Protein AF-A0A948BMV6-F1 (afdb_monomer_lite)

Radius of gyration: 14.83 Å; chains: 1; bounding box: 32×30×36 Å

Structure (mmCIF, N/CA/C/O backbone):
data_AF-A0A948BMV6-F1
#
_entry.id   AF-A0A948BMV6-F1
#
loop_
_atom_site.group_PDB
_atom_site.id
_atom_site.type_symbol
_atom_site.label_atom_id
_atom_site.label_alt_id
_atom_site.label_comp_id
_atom_site.label_asym_id
_atom_site.label_entity_id
_atom_site.label_seq_id
_atom_site.pdbx_PDB_ins_code
_atom_site.Cartn_x
_atom_site.Cartn_y
_atom_site.Cartn_z
_atom_site.occupancy
_atom_site.B_iso_or_equiv
_atom_site.auth_seq_id
_atom_site.auth_comp_id
_atom_site.auth_asym_id
_atom_site.auth_atom_id
_atom_site.pdbx_PDB_model_num
ATOM 1 N N . MET A 1 1 ? 8.455 14.606 12.438 1.00 55.25 1 MET A N 1
ATOM 2 C CA . MET A 1 1 ? 7.802 13.430 13.058 1.00 55.25 1 MET A CA 1
ATOM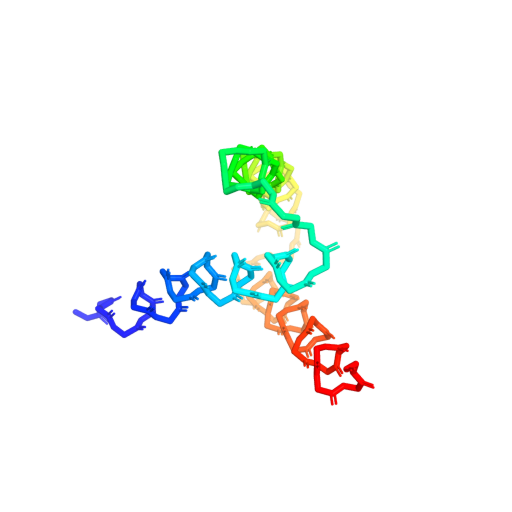 3 C C . MET A 1 1 ? 7.334 12.371 12.045 1.00 55.25 1 MET A C 1
ATOM 5 O O . MET A 1 1 ? 7.280 11.214 12.422 1.00 55.25 1 MET A O 1
ATOM 9 N N . PHE A 1 2 ? 7.101 12.690 10.760 1.00 65.56 2 PHE A N 1
ATOM 10 C CA . PHE A 1 2 ? 6.613 11.713 9.756 1.00 65.56 2 PHE A CA 1
ATOM 11 C C . PHE A 1 2 ? 7.656 11.196 8.742 1.00 65.56 2 PHE A C 1
ATOM 13 O O . PHE A 1 2 ? 7.306 10.480 7.809 1.00 65.56 2 PHE A O 1
ATOM 20 N N . PHE A 1 3 ? 8.939 11.532 8.912 1.00 80.00 3 PHE A N 1
ATOM 21 C CA . PHE A 1 3 ? 9.973 11.232 7.911 1.00 80.00 3 PHE A CA 1
ATOM 22 C C . PHE A 1 3 ? 10.199 9.723 7.709 1.00 80.00 3 PHE A C 1
ATOM 24 O O . PHE A 1 3 ? 10.350 9.268 6.582 1.00 80.00 3 PHE A O 1
ATOM 31 N N . GLY A 1 4 ? 10.149 8.935 8.790 1.00 82.81 4 GLY A N 1
ATOM 32 C CA . GLY A 1 4 ? 10.316 7.480 8.714 1.00 82.81 4 GLY A CA 1
ATOM 33 C C . GLY A 1 4 ? 9.194 6.787 7.940 1.00 82.81 4 GLY A C 1
ATOM 34 O O . GLY A 1 4 ? 9.467 5.945 7.093 1.00 82.81 4 GLY A O 1
ATOM 35 N N . ALA A 1 5 ? 7.940 7.189 8.171 1.00 81.88 5 ALA A N 1
ATOM 36 C CA . ALA A 1 5 ? 6.796 6.620 7.462 1.00 81.88 5 ALA A CA 1
ATOM 37 C C . ALA A 1 5 ? 6.862 6.922 5.957 1.00 81.88 5 ALA A C 1
ATOM 39 O O . ALA A 1 5 ? 6.710 6.010 5.151 1.00 81.88 5 ALA A O 1
ATOM 40 N N . GLY A 1 6 ? 7.171 8.173 5.592 1.00 84.94 6 GLY A N 1
ATOM 41 C CA . GLY A 1 6 ? 7.309 8.579 4.191 1.00 84.94 6 GLY A CA 1
ATOM 42 C C . GLY A 1 6 ? 8.479 7.905 3.470 1.00 84.94 6 GLY A C 1
ATOM 43 O O . GLY A 1 6 ? 8.363 7.572 2.294 1.00 84.94 6 GLY A O 1
ATOM 44 N N . LEU A 1 7 ? 9.591 7.656 4.171 1.00 87.81 7 LEU A N 1
ATOM 45 C CA . LEU A 1 7 ? 10.730 6.929 3.608 1.00 87.81 7 LEU A CA 1
ATOM 46 C C . LEU A 1 7 ? 10.352 5.477 3.301 1.00 87.81 7 LEU A C 1
ATOM 48 O O . LEU A 1 7 ? 10.607 5.003 2.198 1.00 87.81 7 LEU A O 1
ATOM 52 N N . VAL A 1 8 ? 9.703 4.786 4.243 1.00 85.38 8 VAL A N 1
ATOM 53 C CA . VAL A 1 8 ? 9.299 3.383 4.063 1.00 85.38 8 VAL A CA 1
ATOM 54 C C . VAL A 1 8 ? 8.285 3.238 2.929 1.00 85.38 8 VAL A C 1
ATOM 56 O O . VAL A 1 8 ? 8.463 2.366 2.085 1.00 85.38 8 VAL A O 1
ATOM 59 N N . THR A 1 9 ? 7.271 4.105 2.845 1.00 85.62 9 THR A N 1
ATOM 60 C CA . THR A 1 9 ? 6.296 4.059 1.741 1.00 85.62 9 THR A CA 1
ATOM 61 C C . THR A 1 9 ? 6.922 4.461 0.407 1.00 85.62 9 THR A C 1
ATOM 63 O O . THR A 1 9 ? 6.625 3.863 -0.621 1.00 85.62 9 THR A O 1
ATOM 66 N N . GLY A 1 10 ? 7.847 5.425 0.405 1.00 87.56 10 GLY A N 1
ATOM 67 C CA . GLY A 1 10 ? 8.570 5.833 -0.799 1.00 87.56 10 GLY A CA 1
ATOM 68 C C . GLY A 1 10 ? 9.475 4.737 -1.370 1.00 87.56 10 GLY A C 1
ATOM 69 O O . GLY A 1 10 ? 9.672 4.686 -2.582 1.00 87.56 10 GLY A O 1
ATOM 70 N N . LEU A 1 11 ? 9.997 3.836 -0.530 1.00 89.88 11 LEU A N 1
ATOM 71 C CA . LEU A 1 11 ? 10.815 2.699 -0.964 1.00 89.88 11 LEU A CA 1
ATOM 72 C C . LEU A 1 11 ? 10.009 1.578 -1.641 1.00 89.88 11 LEU A C 1
ATOM 74 O O . LEU A 1 11 ? 10.600 0.768 -2.358 1.00 89.88 11 LEU A O 1
ATOM 78 N N . GLU A 1 12 ? 8.683 1.536 -1.480 1.00 89.38 12 GLU A N 1
ATOM 79 C CA . GLU A 1 12 ? 7.837 0.497 -2.087 1.00 89.38 12 GLU A CA 1
ATOM 80 C C . GLU A 1 12 ? 7.880 0.567 -3.624 1.00 89.38 12 GLU A C 1
ATOM 82 O O . GLU A 1 12 ? 8.015 -0.461 -4.291 1.00 89.38 12 GLU A O 1
ATOM 87 N N . PHE A 1 13 ? 7.876 1.775 -4.196 1.00 89.81 13 PHE A N 1
ATOM 88 C CA . PHE A 1 13 ? 7.933 1.989 -5.646 1.00 89.81 13 PHE A CA 1
ATOM 89 C C . PHE A 1 13 ? 9.246 1.512 -6.307 1.00 89.81 13 PHE A C 1
ATOM 91 O O . PHE A 1 13 ? 9.180 0.719 -7.256 1.00 89.81 13 PHE A O 1
ATOM 98 N N . PRO A 1 14 ? 10.454 1.923 -5.855 1.00 88.00 14 PRO A N 1
ATOM 99 C CA . PRO A 1 14 ? 11.705 1.427 -6.425 1.00 88.00 14 PRO A CA 1
ATOM 100 C C . PRO A 1 14 ? 11.915 -0.072 -6.172 1.00 88.00 14 PRO A C 1
ATOM 102 O O . PRO A 1 14 ? 12.486 -0.747 -7.031 1.00 88.00 14 PRO A O 1
ATOM 105 N N . LEU A 1 15 ? 11.438 -0.618 -5.045 1.00 88.06 15 LEU A N 1
ATOM 106 C CA . LEU A 1 15 ? 11.499 -2.055 -4.768 1.00 88.06 15 LEU A CA 1
ATOM 107 C C . LEU A 1 15 ? 10.640 -2.850 -5.762 1.00 88.06 15 LEU A C 1
ATOM 109 O O . LEU A 1 15 ? 11.145 -3.763 -6.419 1.00 88.06 15 LEU A O 1
ATOM 113 N N . ALA A 1 16 ? 9.375 -2.460 -5.936 1.00 87.25 16 ALA A N 1
ATOM 114 C CA . ALA A 1 16 ? 8.467 -3.081 -6.898 1.00 87.25 16 ALA A CA 1
ATOM 115 C C . ALA A 1 16 ? 8.985 -2.953 -8.338 1.00 87.25 16 ALA A C 1
ATOM 117 O O . ALA A 1 16 ? 8.935 -3.916 -9.104 1.00 87.25 16 ALA A O 1
ATOM 118 N N . SER A 1 17 ? 9.563 -1.799 -8.685 1.00 87.62 17 SER A N 1
ATOM 119 C CA . SER A 1 17 ? 10.181 -1.568 -9.996 1.00 87.62 17 SER A CA 1
ATOM 120 C C . SER A 1 17 ? 11.309 -2.559 -10.272 1.00 87.62 17 SER A C 1
ATOM 122 O O . SER A 1 17 ? 11.356 -3.133 -11.356 1.00 87.62 17 SER A O 1
ATOM 124 N N . ARG A 1 18 ? 12.189 -2.832 -9.295 1.00 86.75 18 ARG A N 1
ATOM 125 C CA . ARG A 1 18 ? 13.262 -3.829 -9.459 1.00 86.75 18 ARG A CA 1
ATOM 126 C C . ARG A 1 18 ? 12.719 -5.243 -9.653 1.00 86.75 18 ARG A C 1
ATOM 128 O O . ARG A 1 18 ? 13.205 -5.944 -10.534 1.00 86.75 18 ARG A O 1
ATOM 135 N N . ILE A 1 19 ? 11.709 -5.647 -8.883 1.00 86.44 19 ILE A N 1
ATOM 136 C CA . ILE A 1 19 ? 11.104 -6.986 -8.988 1.00 86.44 19 ILE A CA 1
ATOM 137 C C . ILE A 1 19 ? 10.446 -7.176 -10.361 1.00 86.44 19 ILE A C 1
ATOM 139 O O . ILE A 1 19 ? 10.640 -8.200 -11.016 1.00 86.44 19 ILE A O 1
ATOM 143 N N . LEU A 1 20 ? 9.693 -6.179 -10.831 1.00 84.44 20 LEU A N 1
ATOM 144 C CA . LEU A 1 20 ? 8.966 -6.275 -12.095 1.00 84.44 20 LEU A CA 1
ATOM 145 C C . LEU A 1 20 ? 9.895 -6.162 -13.314 1.00 84.44 20 LEU A C 1
ATOM 147 O O . LEU A 1 20 ? 9.648 -6.822 -14.321 1.00 84.44 20 LEU A O 1
ATOM 151 N N . LEU A 1 21 ? 10.990 -5.399 -13.209 1.00 84.94 21 LEU A N 1
ATOM 152 C CA . LEU A 1 21 ? 12.033 -5.294 -14.239 1.00 84.94 21 LEU A CA 1
ATOM 153 C C . LEU A 1 21 ? 12.803 -6.597 -14.470 1.00 84.94 21 LEU A C 1
ATOM 155 O O . LEU A 1 21 ? 13.223 -6.873 -15.591 1.00 84.94 21 LEU A O 1
ATOM 159 N N . ILE A 1 22 ? 12.975 -7.424 -13.435 1.00 77.94 22 ILE A N 1
ATOM 160 C CA . ILE A 1 22 ? 13.553 -8.769 -13.597 1.00 77.94 22 ILE A CA 1
ATOM 161 C C . ILE A 1 22 ? 12.657 -9.618 -14.514 1.00 77.94 22 ILE A C 1
ATOM 163 O O . ILE A 1 22 ? 13.152 -10.411 -15.311 1.00 77.94 22 ILE A O 1
ATOM 167 N N . SER A 1 23 ? 11.337 -9.425 -14.434 1.00 73.75 23 SER A N 1
ATOM 168 C CA . SER A 1 23 ? 10.353 -10.171 -15.223 1.00 73.75 23 SER A CA 1
ATOM 169 C C . SER A 1 23 ? 10.050 -9.533 -16.591 1.00 73.75 23 SER A C 1
ATOM 171 O O . SER A 1 23 ? 9.688 -10.241 -17.531 1.00 73.75 23 SER A O 1
ATOM 173 N N . ARG A 1 24 ? 10.211 -8.210 -16.744 1.00 70.00 24 ARG A N 1
ATOM 174 C CA . ARG A 1 24 ? 9.939 -7.462 -17.985 1.00 70.00 24 ARG A CA 1
ATOM 175 C C . ARG A 1 24 ? 11.095 -6.524 -18.347 1.00 70.00 24 ARG A C 1
ATOM 177 O O . ARG A 1 24 ? 11.468 -5.666 -17.562 1.00 70.00 24 ARG A O 1
ATOM 184 N N . ARG A 1 25 ? 11.606 -6.619 -19.582 1.00 73.00 25 ARG A N 1
ATOM 185 C CA . ARG A 1 25 ? 12.763 -5.836 -20.079 1.00 73.00 25 ARG A CA 1
ATOM 186 C C . ARG A 1 25 ? 12.489 -4.350 -20.387 1.00 73.00 25 ARG A C 1
ATOM 188 O O . ARG A 1 25 ? 13.399 -3.663 -20.839 1.00 73.00 25 ARG A O 1
ATOM 195 N N . GLU A 1 26 ? 11.283 -3.834 -20.145 1.00 80.44 26 GLU A N 1
ATOM 196 C CA . GLU A 1 26 ? 10.907 -2.453 -20.491 1.00 80.44 26 GLU A CA 1
ATOM 197 C C . GLU A 1 26 ? 10.692 -1.570 -19.257 1.00 80.44 26 GLU A C 1
ATOM 199 O O . GLU A 1 26 ? 9.697 -1.691 -18.543 1.00 80.44 26 GLU A O 1
ATOM 204 N N . VAL A 1 27 ? 11.607 -0.620 -19.043 1.00 77.31 27 VAL A N 1
ATOM 205 C CA . VAL A 1 27 ? 11.605 0.273 -17.871 1.00 77.31 27 VAL A CA 1
ATOM 206 C C . VAL A 1 27 ? 10.419 1.235 -17.857 1.00 77.31 27 VAL A C 1
ATOM 208 O O . VAL A 1 27 ? 9.762 1.381 -16.829 1.00 77.31 27 VAL A O 1
ATOM 211 N N . ALA A 1 28 ? 10.108 1.864 -18.993 1.00 79.31 28 ALA A N 1
ATOM 212 C CA . ALA A 1 28 ? 9.016 2.833 -19.077 1.00 79.31 28 ALA A CA 1
ATOM 213 C C . ALA A 1 28 ? 7.641 2.182 -18.837 1.00 79.31 28 ALA A C 1
ATOM 215 O O . ALA A 1 28 ? 6.817 2.731 -18.106 1.00 79.31 28 ALA A O 1
ATOM 216 N N . GLY A 1 29 ? 7.421 0.984 -19.392 1.00 83.69 29 GLY A N 1
ATOM 217 C CA . GLY A 1 29 ? 6.183 0.228 -19.200 1.00 83.69 29 GLY A CA 1
ATOM 218 C C . GLY A 1 29 ? 5.985 -0.228 -17.753 1.00 83.69 29 GLY A C 1
ATOM 219 O O . GLY A 1 29 ? 4.883 -0.114 -17.223 1.00 83.69 29 GLY A O 1
ATOM 220 N N . VAL A 1 30 ? 7.054 -0.679 -17.083 1.00 86.94 30 VAL A N 1
ATOM 221 C CA . VAL A 1 30 ? 7.009 -1.085 -15.667 1.00 86.94 30 VAL A CA 1
ATOM 222 C C . VAL A 1 30 ? 6.655 0.092 -14.757 1.00 86.94 30 VAL A C 1
ATOM 224 O O . VAL A 1 30 ? 5.730 -0.02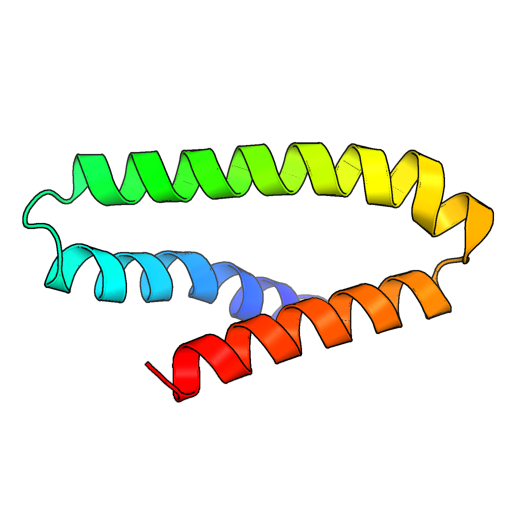7 -13.955 1.00 86.94 30 VAL A O 1
ATOM 227 N N . SER A 1 31 ? 7.338 1.232 -14.896 1.00 85.50 31 SER A N 1
ATOM 228 C CA . SER A 1 31 ? 7.071 2.412 -14.062 1.00 85.50 31 SER A CA 1
ATOM 229 C C . SER A 1 31 ? 5.675 2.986 -14.305 1.00 85.50 31 SER A C 1
ATOM 231 O O . SER A 1 31 ? 4.999 3.353 -13.348 1.00 85.50 31 SER A O 1
ATOM 233 N N . GLY A 1 32 ? 5.219 3.028 -15.563 1.00 89.69 32 GLY A N 1
ATOM 234 C CA . GLY A 1 32 ? 3.870 3.485 -15.906 1.00 89.69 32 GLY A CA 1
ATOM 235 C C . GLY A 1 32 ? 2.780 2.571 -15.346 1.00 89.69 32 GLY A C 1
ATOM 236 O O . GLY A 1 32 ? 1.803 3.057 -14.781 1.00 89.69 32 GLY A O 1
ATOM 237 N N . LEU A 1 33 ? 2.970 1.251 -15.433 1.00 89.44 33 LEU A N 1
ATOM 238 C CA . LEU A 1 33 ? 2.049 0.276 -14.851 1.00 89.44 33 LEU A CA 1
ATOM 239 C C . LEU A 1 33 ? 2.003 0.391 -13.322 1.00 89.44 33 LEU A C 1
ATOM 241 O O . LEU A 1 33 ? 0.918 0.450 -12.754 1.00 89.44 33 LEU A O 1
ATOM 245 N N . LEU A 1 34 ? 3.162 0.448 -12.658 1.00 90.69 34 LEU A N 1
ATOM 246 C CA . LEU A 1 34 ? 3.241 0.584 -11.201 1.00 90.69 34 LEU A CA 1
ATOM 247 C C . LEU A 1 34 ? 2.599 1.884 -10.720 1.00 90.69 34 LEU A C 1
ATOM 249 O O . LEU A 1 34 ? 1.834 1.863 -9.762 1.00 90.69 34 LEU A O 1
ATOM 253 N N . TYR A 1 35 ? 2.858 2.992 -11.411 1.00 90.69 35 TYR A N 1
ATOM 254 C CA . TYR A 1 35 ? 2.252 4.281 -11.096 1.00 90.69 35 TYR A CA 1
ATOM 255 C C . TYR A 1 35 ? 0.734 4.278 -11.324 1.00 90.69 35 TYR A C 1
ATOM 257 O O . TYR A 1 35 ? -0.018 4.795 -10.503 1.00 90.69 35 TYR A O 1
ATOM 265 N N . GLY A 1 36 ? 0.263 3.634 -12.396 1.00 93.62 36 GLY A N 1
ATOM 266 C CA . GLY A 1 36 ? -1.166 3.430 -12.634 1.00 93.62 36 GLY A CA 1
ATOM 267 C C . GLY A 1 36 ? -1.832 2.607 -11.528 1.00 93.62 36 GLY A C 1
ATOM 268 O O . GLY A 1 36 ? -2.893 2.986 -11.035 1.00 93.62 36 GLY A O 1
ATOM 269 N N . CYS A 1 37 ? -1.195 1.517 -11.090 1.00 92.88 37 CYS A N 1
ATOM 270 C CA . CYS A 1 37 ? -1.667 0.712 -9.963 1.00 92.88 37 CYS A CA 1
ATOM 271 C C . CYS A 1 37 ? -1.698 1.509 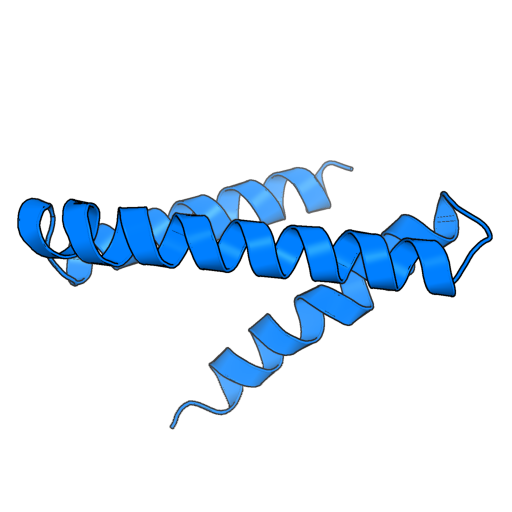-8.648 1.00 92.88 37 CYS A C 1
ATOM 273 O O . CYS A 1 37 ? -2.660 1.375 -7.893 1.00 92.88 37 CYS A O 1
ATOM 275 N N . ASP A 1 38 ? -0.689 2.345 -8.387 1.00 92.19 38 ASP A N 1
ATOM 276 C CA . ASP A 1 38 ? -0.619 3.208 -7.202 1.00 92.19 38 ASP A CA 1
ATOM 277 C C . ASP A 1 38 ? -1.755 4.244 -7.185 1.00 92.19 38 ASP A C 1
ATOM 279 O O . ASP A 1 38 ? -2.486 4.346 -6.200 1.00 92.19 38 ASP A O 1
ATOM 283 N N . LEU A 1 39 ? -1.998 4.925 -8.312 1.00 94.81 39 LEU A N 1
ATOM 284 C CA . LEU A 1 39 ? -3.109 5.871 -8.468 1.00 94.81 39 LEU A CA 1
ATOM 285 C C . LEU A 1 39 ? -4.476 5.207 -8.283 1.00 94.81 39 LEU A C 1
ATOM 287 O O . LEU A 1 39 ? -5.331 5.739 -7.572 1.00 94.81 39 LEU A O 1
ATOM 291 N N . LEU A 1 40 ? -4.691 4.043 -8.904 1.00 96.06 40 LEU A N 1
ATOM 292 C CA . LEU A 1 40 ? -5.933 3.286 -8.737 1.00 96.06 40 LEU A CA 1
ATOM 293 C C . LEU A 1 40 ? -6.119 2.859 -7.279 1.00 96.06 40 LEU A C 1
ATOM 295 O O . LEU A 1 40 ? -7.205 3.024 -6.723 1.00 96.06 40 LEU A O 1
ATOM 299 N N . GLY A 1 41 ? -5.058 2.366 -6.639 1.00 92.19 41 GLY A N 1
ATOM 300 C CA . GLY A 1 41 ? -5.064 2.009 -5.224 1.00 92.19 41 GLY A CA 1
ATOM 301 C C . GLY A 1 41 ? -5.404 3.200 -4.331 1.00 92.19 41 GLY A C 1
ATOM 302 O O . GLY A 1 41 ? -6.291 3.091 -3.486 1.00 92.19 41 GLY A O 1
ATOM 303 N N . GLY A 1 42 ? -4.769 4.351 -4.555 1.00 92.94 42 GLY A N 1
ATOM 304 C CA . GLY A 1 42 ? -5.034 5.593 -3.830 1.00 92.94 42 GLY A CA 1
ATOM 305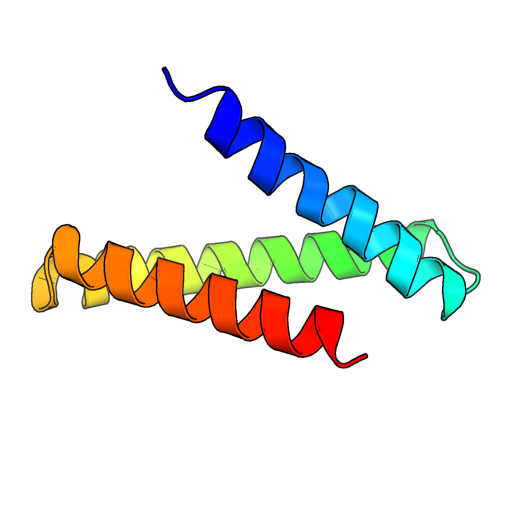 C C . GLY A 1 42 ? -6.469 6.092 -4.008 1.00 92.94 42 GLY A C 1
ATOM 306 O O . GLY A 1 42 ? -7.101 6.499 -3.034 1.00 92.94 42 GLY A O 1
ATOM 307 N N . TYR A 1 43 ? -7.022 5.990 -5.219 1.00 95.81 43 TYR A N 1
ATOM 308 C CA . TYR A 1 43 ? -8.417 6.331 -5.504 1.00 95.81 43 TYR A CA 1
ATOM 309 C C . TYR A 1 43 ? -9.394 5.464 -4.697 1.00 95.81 43 TYR A C 1
ATOM 311 O O . TYR A 1 43 ? -10.239 5.989 -3.966 1.00 95.81 43 TYR A O 1
ATOM 319 N N . PHE A 1 44 ? -9.248 4.136 -4.760 1.00 94.25 44 PHE A N 1
ATOM 320 C CA . PHE A 1 44 ? -10.107 3.225 -4.003 1.00 94.25 44 PHE A CA 1
ATOM 321 C C . PHE A 1 44 ? -9.910 3.361 -2.492 1.00 94.25 44 PHE A C 1
ATOM 323 O O . PHE A 1 44 ? -10.892 3.361 -1.752 1.00 94.25 44 PHE A O 1
ATOM 330 N N . ALA A 1 45 ? -8.671 3.524 -2.025 1.00 91.94 45 ALA A N 1
ATOM 331 C CA . ALA A 1 45 ? -8.369 3.721 -0.612 1.00 91.94 45 ALA A CA 1
ATOM 332 C C . ALA A 1 45 ? -8.945 5.040 -0.079 1.00 91.94 45 ALA A C 1
ATOM 334 O O . ALA A 1 45 ? -9.425 5.071 1.050 1.00 91.94 45 ALA A O 1
ATOM 335 N N . GLY A 1 46 ? -8.960 6.108 -0.880 1.00 92.94 46 GLY A N 1
ATOM 336 C CA . GLY A 1 46 ? -9.589 7.377 -0.517 1.00 92.94 46 GLY A CA 1
ATOM 337 C C . GLY A 1 46 ? -11.104 7.248 -0.359 1.00 92.94 46 GLY A C 1
ATOM 338 O O . GLY A 1 46 ? -11.657 7.688 0.649 1.00 92.94 46 GLY A O 1
ATOM 339 N N . ILE A 1 47 ? -11.769 6.584 -1.310 1.00 94.19 47 ILE A N 1
ATOM 340 C CA . ILE A 1 47 ? -13.220 6.352 -1.268 1.00 94.19 47 ILE A CA 1
ATOM 341 C C . ILE A 1 47 ? -13.589 5.419 -0.114 1.00 94.19 47 ILE A C 1
ATOM 343 O O . ILE A 1 47 ? -14.384 5.783 0.749 1.00 94.19 47 ILE A O 1
ATOM 347 N N . LEU A 1 48 ? -13.004 4.221 -0.069 1.00 92.69 48 LEU A N 1
ATOM 348 C CA . LEU A 1 48 ? -13.329 3.215 0.943 1.00 92.69 48 LEU A CA 1
ATOM 349 C C . LEU A 1 48 ? -12.880 3.657 2.333 1.00 92.69 48 LEU A C 1
ATOM 351 O O . LEU A 1 48 ? -13.643 3.553 3.290 1.00 92.69 48 LEU A O 1
ATOM 355 N N . GLY A 1 49 ? -11.671 4.202 2.442 1.00 91.62 49 GLY A N 1
ATOM 356 C CA . GLY A 1 49 ? -11.120 4.704 3.691 1.00 91.62 49 GLY A CA 1
ATOM 357 C C . GLY A 1 49 ? -11.920 5.879 4.236 1.00 91.62 49 GLY A C 1
ATOM 358 O O . GLY A 1 49 ? -12.346 5.838 5.385 1.00 91.62 49 GLY A O 1
ATOM 359 N N . GLY A 1 50 ? -12.149 6.907 3.418 1.00 90.81 50 GLY A N 1
ATOM 360 C CA . GLY A 1 50 ? -12.774 8.156 3.852 1.00 90.81 50 GLY A CA 1
ATOM 361 C C . GLY A 1 50 ? -14.284 8.066 4.061 1.00 90.81 50 GLY A C 1
ATOM 362 O O . GLY A 1 50 ? -14.787 8.623 5.032 1.00 90.81 50 GLY A O 1
ATOM 363 N N . ILE A 1 51 ? -15.007 7.372 3.176 1.00 92.81 51 ILE A N 1
ATOM 364 C CA . ILE A 1 51 ? -16.480 7.336 3.204 1.00 92.81 51 ILE A CA 1
ATOM 365 C C . ILE A 1 51 ? -16.996 6.193 4.079 1.00 92.81 51 ILE A C 1
ATOM 367 O O . ILE A 1 51 ? -18.009 6.352 4.755 1.00 92.81 51 ILE A O 1
ATOM 371 N N . PHE A 1 52 ? -16.310 5.047 4.087 1.00 91.19 52 PHE A N 1
ATOM 372 C CA . PHE A 1 52 ? -16.797 3.852 4.776 1.00 91.19 52 PHE A CA 1
ATOM 373 C C . PHE A 1 52 ? -15.989 3.545 6.034 1.00 91.19 52 PHE A C 1
ATOM 375 O O . PHE A 1 52 ? -16.547 3.530 7.128 1.00 91.19 52 PHE A O 1
ATOM 382 N N . PHE A 1 53 ? -14.679 3.320 5.926 1.00 89.50 53 PHE A N 1
ATOM 383 C CA . PHE A 1 53 ? -13.909 2.806 7.058 1.00 89.50 53 PHE A CA 1
ATOM 384 C C . PHE A 1 53 ? -13.774 3.814 8.197 1.00 89.50 53 PHE A C 1
ATOM 386 O O . PHE A 1 53 ? -14.088 3.483 9.337 1.00 89.50 53 PHE A O 1
ATOM 393 N N . LEU A 1 54 ? -13.395 5.056 7.911 1.00 92.44 54 LEU A N 1
ATOM 394 C CA . LEU A 1 54 ? -13.257 6.088 8.937 1.00 92.44 54 LEU A CA 1
ATOM 395 C C . LEU A 1 54 ? -14.574 6.362 9.688 1.00 92.44 54 LEU A C 1
ATOM 397 O O . LEU A 1 54 ? -14.533 6.349 10.919 1.00 92.44 54 LEU A O 1
ATOM 401 N N . PRO A 1 55 ? -15.732 6.551 9.023 1.00 89.31 55 PRO A N 1
ATOM 402 C CA . PRO A 1 55 ? -16.988 6.818 9.726 1.00 89.31 55 PRO A CA 1
ATOM 403 C C . PRO A 1 55 ? -17.559 5.608 10.472 1.00 89.31 55 PRO A C 1
ATOM 405 O O . PRO A 1 55 ? -18.145 5.778 11.537 1.00 89.31 55 PRO A O 1
ATOM 408 N N . ILE A 1 56 ? -17.401 4.394 9.931 1.00 93.38 56 ILE A N 1
ATOM 409 C CA . ILE A 1 56 ? -18.023 3.182 10.491 1.00 93.38 56 ILE A CA 1
ATOM 410 C C . ILE A 1 56 ? -17.142 2.550 11.573 1.00 93.38 56 ILE A C 1
ATOM 412 O O . ILE A 1 56 ? -17.635 2.135 12.618 1.00 93.38 56 ILE A O 1
ATOM 416 N N . LEU A 1 57 ? -15.836 2.447 11.321 1.00 90.31 57 LEU A N 1
ATOM 417 C CA . LEU A 1 57 ? -14.885 1.731 12.178 1.00 90.31 57 LEU A CA 1
ATOM 418 C C . LEU A 1 57 ? -14.074 2.681 13.072 1.00 90.31 57 LEU A C 1
ATOM 420 O O . LEU A 1 57 ? -13.505 2.238 14.072 1.00 90.31 57 LEU A O 1
ATOM 424 N N . GLY A 1 58 ? -14.012 3.971 12.735 1.00 92.19 58 GLY A N 1
ATOM 425 C CA . GLY A 1 58 ? -13.152 4.945 13.401 1.00 92.19 58 GLY A CA 1
ATOM 426 C C . GLY A 1 58 ? -11.683 4.832 12.980 1.00 92.19 58 GLY A C 1
ATOM 427 O O . GLY A 1 58 ? -11.269 3.921 12.256 1.00 92.19 58 GLY A O 1
ATOM 428 N N . VAL A 1 59 ? -10.858 5.770 13.457 1.00 91.62 59 VAL A N 1
ATOM 429 C CA . VAL A 1 59 ? -9.434 5.873 13.081 1.00 91.62 59 VAL A CA 1
ATOM 430 C C . VAL A 1 59 ? -8.640 4.634 13.505 1.00 91.62 59 VAL A C 1
ATOM 432 O O . VAL A 1 59 ? -7.897 4.072 12.705 1.00 91.62 59 VAL A O 1
ATOM 435 N N . TYR A 1 60 ? -8.809 4.183 14.752 1.00 92.31 60 TYR A N 1
ATOM 436 C CA . TYR A 1 60 ? -7.987 3.114 15.327 1.00 92.31 60 TYR A CA 1
ATOM 437 C C . TYR A 1 60 ? -8.163 1.777 14.593 1.00 92.31 60 TYR A C 1
ATOM 439 O O . TYR A 1 60 ? -7.185 1.167 14.160 1.00 92.31 60 TYR A O 1
ATOM 447 N N . ASN A 1 61 ? -9.411 1.359 14.374 1.00 92.38 61 ASN A N 1
ATOM 448 C CA . ASN A 1 61 ? -9.710 0.107 13.681 1.00 92.38 61 ASN A CA 1
ATOM 449 C C . ASN A 1 61 ? -9.325 0.168 12.197 1.00 92.38 61 ASN A C 1
ATOM 451 O O . ASN A 1 61 ? -8.806 -0.808 11.659 1.00 92.38 61 ASN A O 1
ATOM 455 N N . THR A 1 62 ? -9.505 1.323 11.546 1.00 92.56 62 THR A N 1
ATOM 456 C CA . THR A 1 62 ? -9.054 1.516 10.159 1.00 92.56 62 THR A CA 1
ATOM 457 C C . THR A 1 62 ? -7.535 1.356 10.048 1.00 92.56 62 THR A C 1
ATOM 459 O O . THR A 1 62 ? -7.055 0.671 9.147 1.00 92.56 62 THR A O 1
ATOM 462 N N . CYS A 1 63 ? -6.763 1.893 10.999 1.00 91.06 63 CYS A N 1
ATOM 463 C CA . CYS A 1 63 ? -5.314 1.690 11.048 1.00 91.06 63 CYS A CA 1
ATOM 464 C C . CYS A 1 63 ? -4.927 0.214 11.223 1.00 91.06 63 CYS A C 1
ATOM 466 O O . CYS A 1 63 ? -4.010 -0.247 10.546 1.00 91.06 63 CYS A O 1
ATOM 468 N N . ILE A 1 64 ? -5.628 -0.545 12.075 1.00 93.50 64 ILE A N 1
ATOM 469 C CA . ILE A 1 64 ? -5.384 -1.990 12.236 1.00 93.50 64 ILE A CA 1
ATOM 470 C C . ILE A 1 64 ? -5.603 -2.730 10.911 1.00 93.50 64 ILE A C 1
ATOM 472 O O . ILE A 1 64 ? -4.770 -3.547 10.522 1.00 93.50 64 ILE A O 1
ATOM 476 N N . ILE A 1 65 ? -6.677 -2.410 10.185 1.00 92.19 65 ILE A N 1
ATOM 477 C CA . ILE A 1 65 ? -6.963 -3.004 8.871 1.00 92.19 65 ILE A CA 1
ATOM 478 C C . ILE A 1 65 ? -5.837 -2.692 7.875 1.00 92.19 65 ILE A C 1
ATOM 480 O O . ILE A 1 65 ? -5.370 -3.591 7.178 1.00 92.19 65 ILE A O 1
ATOM 484 N N . LEU A 1 66 ? -5.349 -1.448 7.837 1.00 91.25 66 LEU A N 1
ATOM 485 C CA . LEU A 1 66 ? -4.236 -1.056 6.964 1.00 91.25 66 LEU A CA 1
ATOM 486 C C . LEU A 1 66 ? -2.926 -1.771 7.324 1.00 91.25 66 LEU A C 1
ATOM 488 O O . LEU A 1 66 ? -2.181 -2.177 6.429 1.00 91.25 66 LEU A O 1
ATOM 492 N N . ILE A 1 67 ? -2.652 -1.958 8.618 1.00 91.88 67 ILE A N 1
ATOM 493 C CA . ILE A 1 67 ? -1.491 -2.716 9.102 1.00 91.88 67 ILE A CA 1
ATOM 494 C C . ILE A 1 67 ? -1.581 -4.173 8.640 1.00 91.88 67 ILE A C 1
ATOM 496 O O . ILE A 1 67 ? -0.617 -4.686 8.073 1.00 91.88 67 ILE A O 1
ATOM 500 N N . LEU A 1 68 ? -2.736 -4.821 8.821 1.00 93.69 68 LEU A N 1
ATOM 501 C CA . LEU A 1 68 ? -2.971 -6.197 8.372 1.00 93.69 68 LEU A CA 1
ATOM 502 C C . LEU A 1 68 ? -2.820 -6.334 6.854 1.00 93.69 68 LEU A C 1
ATOM 504 O O . LEU A 1 68 ? -2.181 -7.274 6.382 1.00 93.69 68 LEU A O 1
ATOM 508 N N . LEU A 1 69 ? -3.340 -5.371 6.090 1.00 91.44 69 LEU A N 1
ATOM 509 C CA . LEU A 1 69 ? -3.204 -5.348 4.638 1.00 91.44 69 LEU A CA 1
ATOM 510 C C . LEU A 1 69 ? -1.727 -5.259 4.218 1.00 91.44 69 LEU A C 1
ATOM 512 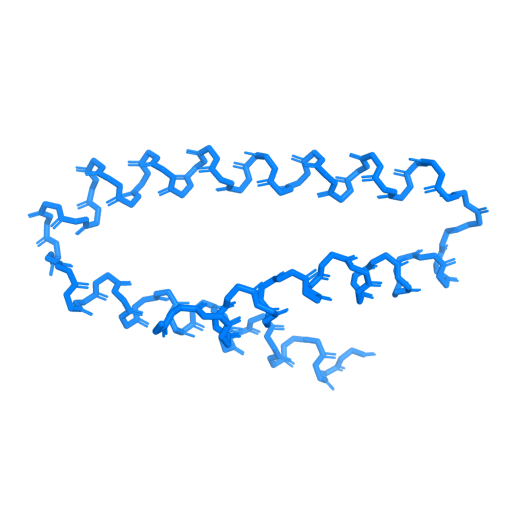O O . LEU A 1 69 ? -1.271 -6.072 3.412 1.00 91.44 69 LEU A O 1
ATOM 516 N N . LYS A 1 70 ? -0.947 -4.344 4.809 1.00 89.50 70 LYS A N 1
ATOM 517 C CA . LYS A 1 70 ? 0.496 -4.237 4.533 1.00 89.50 70 LYS A CA 1
ATOM 518 C C . LYS A 1 70 ? 1.269 -5.494 4.952 1.00 89.50 70 LYS A C 1
ATOM 520 O O . LYS A 1 70 ? 2.118 -5.951 4.191 1.00 89.50 70 LYS A O 1
ATOM 525 N N . LEU A 1 71 ? 0.949 -6.090 6.102 1.00 91.69 71 LEU A N 1
ATOM 526 C CA . LEU A 1 71 ? 1.544 -7.354 6.559 1.00 91.69 71 LEU A CA 1
ATOM 527 C C . LEU A 1 71 ? 1.258 -8.510 5.598 1.00 91.69 71 LEU A C 1
ATOM 529 O O . LEU A 1 71 ? 2.169 -9.267 5.275 1.00 91.69 71 LEU A O 1
ATOM 533 N N . SER A 1 72 ? 0.024 -8.627 5.102 1.00 91.81 72 SER A N 1
ATOM 534 C CA . SER A 1 72 ? -0.336 -9.665 4.131 1.00 91.81 72 SER A CA 1
ATOM 535 C C . SER A 1 72 ? 0.444 -9.523 2.820 1.00 91.81 72 SER A C 1
ATOM 537 O O . SER A 1 72 ? 0.963 -10.509 2.304 1.00 91.81 72 SER A O 1
ATOM 539 N N . SER A 1 73 ? 0.621 -8.290 2.333 1.00 87.38 73 SER A N 1
ATOM 540 C CA . SER A 1 73 ? 1.439 -7.999 1.151 1.00 87.38 73 SER A CA 1
ATOM 541 C C . SER A 1 73 ? 2.908 -8.374 1.371 1.00 87.38 73 SER A C 1
ATOM 543 O O . SER A 1 73 ? 3.522 -9.026 0.527 1.00 87.38 73 SER A O 1
ATOM 545 N N . LEU A 1 74 ? 3.456 -8.038 2.543 1.00 87.75 74 LEU A N 1
ATOM 546 C CA . LEU A 1 74 ? 4.822 -8.395 2.915 1.00 87.75 74 LEU A CA 1
ATOM 547 C C . LEU A 1 74 ? 5.016 -9.919 2.974 1.00 87.75 74 LEU A C 1
ATOM 549 O O . LEU A 1 74 ? 6.002 -10.424 2.449 1.00 87.75 74 LEU 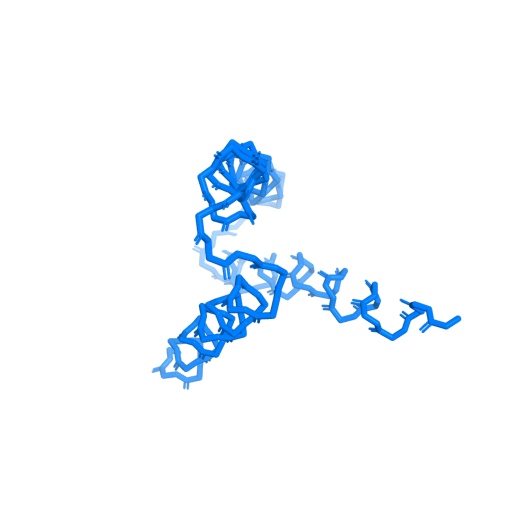A O 1
ATOM 553 N N . LEU A 1 75 ? 4.068 -10.661 3.554 1.00 90.75 75 LEU A N 1
ATOM 554 C CA . LEU A 1 75 ? 4.107 -12.128 3.601 1.00 90.75 75 LEU A CA 1
ATOM 555 C C . LEU A 1 75 ? 4.096 -12.753 2.201 1.00 90.75 75 LEU A C 1
ATOM 557 O O . LEU A 1 75 ? 4.863 -13.680 1.936 1.00 90.75 75 LEU A O 1
ATOM 561 N N . ILE A 1 76 ? 3.261 -12.231 1.299 1.00 88.56 76 ILE A N 1
ATOM 562 C CA . ILE A 1 76 ? 3.216 -12.672 -0.101 1.00 88.56 76 ILE A CA 1
ATOM 563 C C . ILE A 1 76 ? 4.559 -12.409 -0.783 1.00 88.56 76 ILE A C 1
ATOM 565 O O . ILE A 1 76 ? 5.049 -13.274 -1.505 1.00 88.56 76 ILE A O 1
ATOM 569 N N . LEU A 1 77 ? 5.166 -11.246 -0.535 1.00 86.19 77 LEU A N 1
ATOM 570 C CA . LEU A 1 77 ? 6.472 -10.902 -1.085 1.00 86.19 77 LEU A CA 1
ATOM 571 C C . LEU A 1 77 ? 7.588 -11.809 -0.550 1.00 86.19 77 LEU A C 1
ATOM 573 O O . LEU A 1 77 ? 8.420 -12.231 -1.334 1.00 86.19 77 LEU A O 1
ATOM 577 N N . LEU A 1 78 ? 7.610 -12.132 0.748 1.00 86.88 78 LEU A N 1
ATOM 578 C CA . LEU A 1 78 ? 8.614 -13.049 1.312 1.00 86.88 78 LEU A CA 1
ATOM 579 C C . LEU A 1 78 ? 8.458 -14.492 0.820 1.00 86.88 78 LEU A C 1
ATOM 581 O O . LEU A 1 78 ? 9.425 -15.249 0.832 1.00 86.88 78 LEU A O 1
ATOM 585 N N . THR A 1 79 ? 7.243 -14.888 0.444 1.00 86.12 79 THR A N 1
ATOM 586 C CA . THR A 1 79 ? 6.960 -16.243 -0.048 1.00 86.12 79 THR A CA 1
ATOM 587 C C . THR A 1 79 ? 7.340 -16.413 -1.524 1.00 86.12 79 THR A C 1
ATOM 589 O O . THR A 1 79 ? 7.435 -17.544 -1.999 1.00 86.12 79 THR A O 1
ATOM 592 N N . LYS A 1 80 ? 7.530 -15.314 -2.260 1.00 60.50 80 LYS A N 1
ATOM 593 C CA . LYS A 1 80 ? 7.758 -15.301 -3.707 1.00 60.50 80 LYS A CA 1
ATOM 594 C C . LYS A 1 80 ? 9.217 -15.033 -4.055 1.00 60.50 80 LYS A C 1
ATOM 596 O O . LYS A 1 80 ? 9.693 -15.703 -4.996 1.00 60.50 80 LYS A O 1
#

pLDDT: mean 87.49, std 7.45, range [55.25, 96.06]

Foldseek 3Di:
DCPVVCVVVVVVLVVQLVVVCVVPVDNVVSNVVSVVVVVVVVVVCCCCVVVPCCVPVNDPVSVVVVVVVVVVVVVVVVVD

Secondary structure (DSSP, 8-state):
--HHHHHHHHHHHHHHHHHHHHH-S-HHHHHHHHHHHHHHHHHHHHHIIIIIIHHHHHHHHHHHHHHHHHHHHHHHHHH-

Sequence (80 aa):
MFFGAGLVTGLEFPLASRILLISRREVAGVSGLLYGCDLLGGYFAGILGGIFFLPILGVYNTCIILILLKLSSLLILLTK